Protein AF-A0A0U1DYE2-F1 (afdb_monomer)

Sequence (151 aa):
MGVSQPLRLVVNPTIHADELERFEAEIVRGPGPEDCAIWTGAIGGDGYPRFWVRRDGGDRIMLRGNRYALAAARPGVPLEPWERALHGCDNPVCVRVSTPGEVGLLHLVTGSQRDNMQMMGRSRRGGGPRTDSSPAGDARAVARPGERGRR

Solvent-accessible surface area (backbone atoms only — not comparable to full-atom values): 9404 Å² total; per-residue (Å²): 132,84,77,83,72,56,67,70,35,70,30,41,73,79,86,39,38,73,58,50,52,60,54,55,75,32,51,51,66,50,95,50,96,73,47,57,23,35,55,69,61,53,65,43,99,86,52,34,34,48,39,79,45,68,58,94,86,51,72,78,43,80,39,50,33,44,54,47,35,59,12,55,77,32,65,72,42,68,35,51,45,73,56,35,71,38,60,66,64,74,49,66,39,41,43,35,64,52,59,94,86,70,79,81,75,43,32,33,40,81,39,45,67,68,52,50,54,52,50,29,52,74,71,65,66,56,72,72,85,77,79,77,80,70,75,82,81,80,81,76,82,78,86,79,86,87,86,89,87,90,132

pLDDT: mean 82.11, std 21.83, range [33.62, 98.62]

Foldseek 3Di:
DDDPQADWDADACVQCVVLVVVLVVQWDFDPDPQTFTFGNDDADPVRFAWGWDDPPNDDIDIDGLLLVLVNNVPHPDIDDRQKDFAAQVPHRRGNDQDDPPDDDRGGTDIDGPVVNVVSCVVVVVPDDPPPPPPDDDPPDDDDDDDDDDDD

Structure (mmCIF, N/CA/C/O backbone):
data_AF-A0A0U1DYE2-F1
#
_entry.id   AF-A0A0U1DYE2-F1
#
loop_
_atom_site.group_PDB
_atom_site.id
_atom_site.type_symbol
_atom_site.label_atom_id
_atom_site.label_alt_id
_atom_site.label_comp_id
_atom_site.label_asym_id
_atom_site.label_entity_id
_atom_site.label_seq_id
_atom_site.pdbx_PDB_ins_code
_atom_site.Cartn_x
_atom_site.Cartn_y
_atom_site.Cartn_z
_atom_site.occupancy
_atom_site.B_iso_or_equiv
_atom_site.auth_seq_id
_atom_site.auth_comp_id
_atom_site.auth_asym_id
_atom_site.auth_atom_id
_atom_site.pdbx_PDB_model_num
ATOM 1 N N . MET A 1 1 ? 24.684 -8.352 6.440 1.00 35.44 1 MET A N 1
ATOM 2 C CA . MET A 1 1 ? 23.707 -8.540 5.344 1.00 35.44 1 MET A CA 1
ATOM 3 C C . MET A 1 1 ? 22.925 -7.248 5.208 1.00 35.44 1 MET A C 1
ATOM 5 O O . MET A 1 1 ? 22.312 -6.836 6.184 1.00 35.44 1 MET A O 1
ATOM 9 N N . GLY A 1 2 ? 23.033 -6.554 4.074 1.00 39.25 2 GLY A N 1
ATOM 10 C CA . GLY A 1 2 ? 22.311 -5.299 3.864 1.00 39.25 2 GLY A CA 1
ATOM 11 C C . GLY A 1 2 ? 20.809 -5.559 3.871 1.00 39.25 2 GLY A C 1
ATOM 12 O O . GLY A 1 2 ? 20.327 -6.401 3.117 1.00 39.25 2 GLY A O 1
ATOM 13 N N . VAL A 1 3 ? 20.068 -4.878 4.742 1.00 48.50 3 VAL A N 1
ATOM 14 C CA . VAL A 1 3 ? 18.606 -4.874 4.660 1.00 48.50 3 VAL A CA 1
ATOM 15 C C . VAL A 1 3 ? 18.223 -4.246 3.322 1.00 48.50 3 VAL A C 1
ATOM 17 O O . VAL A 1 3 ? 18.550 -3.089 3.070 1.00 48.50 3 VAL A O 1
ATOM 20 N N . SER A 1 4 ? 17.587 -5.028 2.444 1.00 57.59 4 SER A N 1
ATOM 21 C CA . SER A 1 4 ? 17.041 -4.532 1.177 1.00 57.59 4 SER A CA 1
ATOM 22 C C . SER A 1 4 ? 16.177 -3.306 1.475 1.00 57.59 4 SER A C 1
ATOM 24 O O . SER A 1 4 ? 15.202 -3.393 2.231 1.00 57.59 4 SER A O 1
ATOM 26 N N . GLN A 1 5 ? 16.591 -2.142 0.972 1.00 62.53 5 GLN A N 1
ATOM 27 C CA . GLN A 1 5 ? 15.825 -0.920 1.164 1.00 62.53 5 GLN A CA 1
ATOM 28 C C . GLN A 1 5 ? 14.522 -1.026 0.367 1.00 62.53 5 GLN A C 1
ATOM 30 O O . GLN A 1 5 ? 14.533 -1.551 -0.750 1.00 62.53 5 GLN A O 1
ATOM 35 N N . PRO A 1 6 ? 13.391 -0.554 0.915 1.00 79.19 6 PRO A N 1
ATOM 36 C CA . PRO A 1 6 ? 12.143 -0.554 0.171 1.00 79.19 6 PRO A CA 1
ATOM 37 C C . PRO A 1 6 ? 12.299 0.258 -1.117 1.00 79.19 6 PRO A C 1
ATOM 39 O O . PRO A 1 6 ? 12.830 1.362 -1.096 1.00 79.19 6 PRO A O 1
ATOM 42 N N . LEU A 1 7 ? 11.829 -0.279 -2.239 1.00 87.44 7 LEU A N 1
ATOM 43 C CA . LEU A 1 7 ? 11.875 0.426 -3.518 1.00 87.44 7 LEU A CA 1
ATOM 44 C C . LEU A 1 7 ? 10.937 1.640 -3.500 1.00 87.44 7 LEU A C 1
ATOM 46 O O . LEU A 1 7 ? 9.851 1.586 -2.902 1.00 87.44 7 LEU A O 1
ATOM 50 N N . ARG A 1 8 ? 11.344 2.703 -4.203 1.00 94.56 8 ARG A N 1
ATOM 51 C CA . ARG A 1 8 ? 10.442 3.785 -4.608 1.00 94.56 8 ARG A CA 1
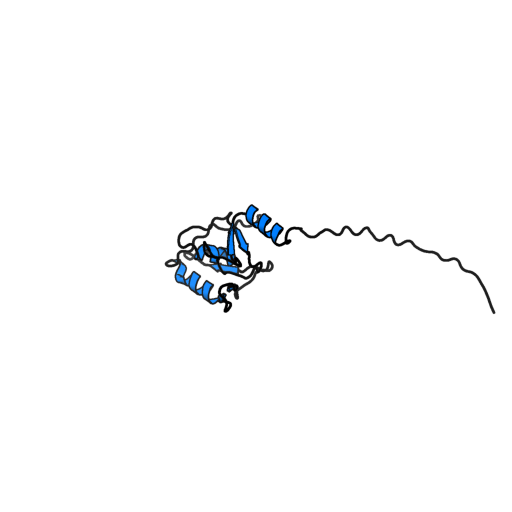ATOM 52 C C . ARG A 1 8 ? 9.424 3.198 -5.579 1.00 94.56 8 ARG A C 1
ATOM 54 O O . ARG A 1 8 ? 9.811 2.609 -6.586 1.00 94.56 8 ARG A O 1
ATOM 61 N N . LEU A 1 9 ? 8.141 3.315 -5.261 1.00 94.31 9 LEU A N 1
ATOM 62 C CA . LEU A 1 9 ? 7.081 2.586 -5.950 1.00 94.31 9 LEU A CA 1
ATOM 63 C C . LEU A 1 9 ? 6.050 3.550 -6.529 1.00 94.31 9 LEU A C 1
ATOM 65 O O . LEU A 1 9 ? 5.420 4.300 -5.795 1.00 94.31 9 LEU A O 1
ATOM 69 N N . VAL A 1 10 ? 5.845 3.483 -7.841 1.00 95.44 10 VAL A N 1
ATOM 70 C CA . VAL A 1 10 ? 4.728 4.144 -8.526 1.00 95.44 10 VAL A CA 1
ATOM 71 C C . VAL A 1 10 ? 3.803 3.067 -9.075 1.00 95.44 10 VAL A C 1
ATOM 73 O O . VAL A 1 10 ? 4.273 2.081 -9.655 1.00 95.44 10 VAL A O 1
ATOM 76 N N . VAL A 1 11 ? 2.497 3.255 -8.898 1.00 95.12 11 VAL A N 1
ATOM 77 C CA . VAL A 1 11 ? 1.463 2.453 -9.552 1.00 95.12 11 VAL A CA 1
ATOM 78 C C . VAL A 1 11 ? 0.611 3.396 -10.398 1.00 95.12 11 VAL A C 1
ATOM 80 O O . VAL A 1 11 ? 0.058 4.370 -9.892 1.00 95.12 11 VAL A O 1
ATOM 83 N N . ASN A 1 12 ? 0.572 3.150 -11.706 1.00 94.88 12 ASN A N 1
ATOM 84 C CA . ASN A 1 12 ? -0.264 3.881 -12.647 1.00 94.88 12 ASN A CA 1
ATOM 85 C C . ASN A 1 12 ? -1.372 2.925 -13.116 1.00 94.88 12 ASN A C 1
ATOM 87 O O . ASN A 1 12 ? -1.037 1.861 -13.634 1.00 94.88 12 ASN A O 1
ATOM 91 N N . PRO A 1 13 ? -2.658 3.271 -12.952 1.00 94.31 13 PRO A N 1
ATOM 92 C CA . PRO A 1 13 ? -3.755 2.352 -13.229 1.00 94.31 13 PRO A CA 1
ATOM 93 C C . PRO A 1 13 ? -3.924 1.996 -14.705 1.00 94.31 13 PRO A C 1
ATOM 95 O O . PRO A 1 13 ? -4.497 0.961 -15.014 1.00 94.31 13 PRO A O 1
ATOM 98 N N . THR A 1 14 ? -3.405 2.819 -15.615 1.00 94.94 14 THR A N 1
ATOM 99 C CA . THR A 1 14 ? -3.441 2.553 -17.055 1.00 94.94 14 THR A CA 1
ATOM 100 C C . THR A 1 14 ? -2.247 1.713 -17.495 1.00 94.94 14 THR A C 1
ATOM 102 O O . THR A 1 14 ? -2.413 0.760 -18.244 1.00 94.94 14 THR A O 1
ATOM 105 N N . ILE A 1 15 ? -1.041 2.037 -17.019 1.00 94.06 15 ILE A N 1
ATOM 106 C CA . ILE A 1 15 ? 0.185 1.319 -17.413 1.00 94.06 15 ILE A CA 1
ATOM 107 C C . ILE A 1 15 ? 0.277 -0.044 -16.710 1.00 94.06 15 ILE A C 1
ATOM 109 O O . ILE A 1 15 ? 0.779 -1.005 -17.280 1.00 94.06 15 ILE A O 1
ATOM 113 N N . HIS A 1 16 ? -0.203 -0.138 -15.468 1.00 94.69 16 HIS A N 1
ATOM 114 C CA . HIS A 1 16 ? -0.111 -1.338 -14.632 1.00 94.69 16 HIS A CA 1
ATOM 115 C C . HIS A 1 16 ? -1.482 -2.001 -14.407 1.00 94.69 16 HIS A C 1
ATOM 117 O O . HIS A 1 16 ? -1.715 -2.567 -13.340 1.00 94.69 16 HIS A O 1
ATOM 123 N N . ALA A 1 17 ? -2.393 -1.925 -15.381 1.00 95.88 17 ALA A N 1
ATOM 124 C CA . ALA A 1 17 ? -3.747 -2.474 -15.262 1.00 95.88 17 ALA A CA 1
ATOM 125 C C . ALA A 1 17 ? -3.743 -3.972 -14.893 1.00 95.88 17 ALA A C 1
ATOM 127 O O . ALA A 1 17 ? -4.322 -4.349 -13.877 1.00 95.88 17 ALA A O 1
ATOM 128 N N . ASP A 1 18 ? -2.986 -4.799 -15.619 1.00 95.56 18 ASP A N 1
ATOM 129 C CA . ASP A 1 18 ? -2.870 -6.246 -15.358 1.00 95.56 18 ASP A CA 1
ATOM 130 C C . ASP A 1 18 ? -2.256 -6.558 -13.980 1.00 95.56 18 ASP A C 1
ATOM 132 O O . ASP A 1 18 ? -2.502 -7.594 -13.362 1.00 95.56 18 ASP A O 1
ATOM 136 N N . GLU A 1 19 ? -1.388 -5.674 -13.485 1.00 95.50 19 GLU A N 1
ATOM 137 C CA . GLU A 1 19 ? -0.790 -5.789 -12.156 1.00 95.50 19 GLU A CA 1
ATOM 138 C C . GLU A 1 19 ? -1.841 -5.535 -11.071 1.00 95.50 19 GLU A C 1
ATOM 140 O O . GLU A 1 19 ? -1.931 -6.309 -10.119 1.00 95.50 19 GLU A O 1
ATOM 145 N N . LEU A 1 20 ? -2.658 -4.494 -11.249 1.00 97.25 20 LEU A N 1
ATOM 146 C CA . LEU A 1 20 ? -3.756 -4.154 -10.351 1.00 97.25 20 LEU A CA 1
ATOM 147 C C . LEU A 1 20 ? -4.846 -5.219 -10.350 1.00 97.25 20 LEU A C 1
ATOM 149 O O . LEU A 1 20 ? -5.300 -5.598 -9.278 1.00 97.25 20 LEU A O 1
ATOM 153 N N . GLU A 1 21 ? -5.229 -5.736 -11.515 1.00 98.12 21 GLU A N 1
ATOM 154 C CA . GLU A 1 21 ? -6.246 -6.784 -11.619 1.00 98.12 21 GLU A CA 1
ATOM 155 C C . GLU A 1 21 ? -5.819 -8.044 -10.857 1.00 98.12 21 GLU A C 1
ATOM 157 O O . GLU A 1 21 ? -6.563 -8.549 -10.017 1.00 98.12 21 GLU A O 1
ATOM 162 N N . ARG A 1 22 ? -4.577 -8.505 -11.063 1.00 97.88 22 ARG A N 1
ATOM 163 C CA . ARG A 1 22 ? -4.028 -9.640 -10.303 1.00 97.88 22 ARG A CA 1
ATOM 164 C C . ARG A 1 22 ? -3.928 -9.355 -8.811 1.00 97.88 22 ARG A C 1
ATOM 166 O O . ARG A 1 22 ? -4.060 -10.278 -8.016 1.00 97.88 22 ARG A O 1
ATOM 173 N N . PHE A 1 23 ? -3.622 -8.117 -8.429 1.00 98.12 23 PHE A N 1
ATOM 174 C CA . PHE A 1 23 ? -3.564 -7.742 -7.022 1.00 98.12 23 PHE A CA 1
ATOM 175 C C . PHE A 1 23 ? -4.957 -7.791 -6.389 1.00 98.12 23 PHE A C 1
ATOM 177 O O . PHE A 1 23 ? -5.117 -8.388 -5.333 1.00 98.12 23 PHE A O 1
ATOM 184 N N . GLU A 1 24 ? -5.961 -7.217 -7.049 1.00 98.12 24 GLU A N 1
ATOM 185 C CA . GLU A 1 24 ? -7.347 -7.169 -6.580 1.00 98.12 24 GLU A CA 1
ATOM 186 C C . GLU A 1 24 ? -8.017 -8.544 -6.517 1.00 98.12 24 GLU A C 1
ATOM 188 O O . GLU A 1 24 ? -8.796 -8.802 -5.599 1.00 98.12 24 GLU A O 1
ATOM 193 N N . ALA A 1 25 ? -7.669 -9.453 -7.432 1.00 98.31 25 ALA A N 1
ATOM 194 C CA . ALA A 1 25 ? -8.155 -10.833 -7.427 1.00 98.31 25 ALA A CA 1
ATOM 195 C C . ALA A 1 25 ? -7.757 -11.624 -6.163 1.00 98.31 25 ALA A C 1
ATOM 197 O O . ALA A 1 25 ? -8.406 -12.609 -5.824 1.00 98.31 25 ALA A O 1
ATOM 198 N N . GLU A 1 26 ? -6.718 -11.181 -5.451 1.00 98.38 26 GLU A N 1
ATOM 199 C CA . GLU A 1 26 ? -6.199 -11.801 -4.226 1.00 98.38 26 GLU A CA 1
ATOM 200 C C . GLU A 1 26 ? -6.708 -11.108 -2.949 1.00 98.38 26 GLU A C 1
ATOM 202 O O . GLU A 1 26 ? -6.105 -11.239 -1.879 1.00 98.38 26 GLU A O 1
ATOM 207 N N . ILE A 1 27 ? -7.781 -10.312 -3.043 1.00 98.62 27 ILE A N 1
ATOM 208 C CA . ILE A 1 27 ? -8.318 -9.541 -1.918 1.00 98.62 27 ILE A CA 1
ATOM 209 C C . ILE A 1 27 ? -9.741 -9.977 -1.585 1.00 98.62 27 ILE A C 1
ATOM 211 O O . ILE A 1 27 ? -10.683 -9.753 -2.344 1.00 98.62 27 ILE A O 1
ATOM 215 N N . VAL A 1 28 ? -9.922 -10.479 -0.365 1.00 98.38 28 VAL A N 1
ATOM 216 C CA . VAL A 1 28 ? -11.242 -10.732 0.224 1.00 98.38 28 VAL A CA 1
ATOM 217 C C . VAL A 1 28 ? -11.612 -9.578 1.149 1.00 98.38 28 VAL A C 1
ATOM 219 O O . VAL A 1 28 ? -10.912 -9.293 2.119 1.00 98.38 28 VAL A O 1
ATOM 222 N N . ARG A 1 29 ? -12.725 -8.900 0.866 1.00 97.75 29 ARG A N 1
ATOM 223 C CA . ARG A 1 29 ? -13.216 -7.764 1.661 1.00 97.75 29 ARG A CA 1
ATOM 224 C C . ARG A 1 29 ? -14.266 -8.235 2.660 1.00 97.75 29 ARG A C 1
ATOM 226 O O . ARG A 1 29 ? -15.154 -9.002 2.294 1.00 97.75 29 ARG A O 1
ATOM 233 N N . GLY A 1 30 ? -14.158 -7.781 3.908 1.00 92.62 30 GLY A N 1
ATOM 234 C CA . GLY A 1 30 ? -15.220 -8.000 4.887 1.00 92.62 30 GLY A CA 1
ATOM 235 C C . GLY A 1 30 ? -16.516 -7.263 4.512 1.00 92.62 30 GLY A C 1
ATOM 236 O O . GLY A 1 30 ? -16.487 -6.342 3.692 1.00 92.62 30 GLY A O 1
ATOM 237 N N . PRO A 1 31 ? -17.663 -7.685 5.070 1.00 92.56 31 PRO A N 1
ATOM 238 C CA . PRO A 1 31 ? -18.979 -7.144 4.721 1.00 92.56 31 PRO A CA 1
ATOM 239 C C . PRO A 1 31 ? -19.221 -5.709 5.217 1.00 92.56 31 PRO A C 1
ATOM 241 O O . PRO A 1 31 ? -20.094 -5.020 4.691 1.00 92.56 31 PRO A O 1
ATOM 244 N N . GLY A 1 32 ? -18.500 -5.271 6.248 1.00 91.75 32 GLY A N 1
ATOM 245 C CA . GLY A 1 32 ? -18.667 -3.982 6.902 1.00 91.75 32 GLY A CA 1
ATOM 246 C C . GLY A 1 32 ? -17.740 -2.886 6.367 1.00 91.75 32 GLY A C 1
ATOM 247 O O . GLY A 1 32 ? -16.644 -3.153 5.868 1.00 91.75 32 GLY A O 1
ATOM 248 N N . PRO A 1 33 ? -18.134 -1.611 6.528 1.00 88.12 33 PRO A N 1
ATOM 249 C CA . PRO A 1 33 ? -17.336 -0.478 6.081 1.00 88.12 33 PRO A CA 1
ATOM 250 C C . PRO A 1 33 ? -16.030 -0.323 6.859 1.00 88.12 33 PRO A C 1
ATOM 252 O O . PRO A 1 33 ? -15.127 0.290 6.316 1.00 88.12 33 PRO A O 1
ATOM 255 N N . GLU A 1 34 ? -15.890 -0.876 8.065 1.00 91.56 34 GLU A N 1
ATOM 256 C CA . GLU A 1 34 ? -14.649 -0.826 8.859 1.00 91.56 34 GLU A CA 1
ATOM 257 C C . GLU A 1 34 ? -13.830 -2.122 8.777 1.00 91.56 34 GLU A C 1
ATOM 259 O O . GLU A 1 34 ? -12.766 -2.228 9.391 1.00 91.56 34 GLU A O 1
ATOM 264 N N . ASP A 1 35 ? -14.296 -3.113 8.015 1.00 95.44 35 ASP A N 1
ATOM 265 C CA . ASP A 1 35 ? -13.634 -4.408 7.956 1.00 95.44 35 ASP A CA 1
ATOM 266 C C . ASP A 1 35 ? -12.344 -4.362 7.135 1.00 95.44 35 ASP A C 1
ATOM 268 O O . ASP A 1 35 ? -12.160 -3.560 6.209 1.00 95.44 35 ASP A O 1
ATOM 272 N N . CYS A 1 36 ? -11.439 -5.282 7.476 1.00 97.75 36 CYS A N 1
ATOM 273 C CA . CYS A 1 36 ? -10.206 -5.495 6.731 1.00 97.75 36 CYS A CA 1
ATOM 274 C C . CYS A 1 36 ? -10.495 -5.936 5.288 1.00 97.75 36 CYS A C 1
ATOM 276 O O . CYS A 1 36 ? -11.468 -6.638 5.003 1.00 97.75 36 CYS A O 1
ATOM 278 N N . ALA A 1 37 ? -9.566 -5.603 4.394 1.00 98.19 37 ALA A N 1
ATOM 279 C CA . ALA A 1 37 ? -9.427 -6.262 3.102 1.00 98.19 37 ALA A CA 1
ATOM 280 C C . ALA A 1 37 ? -8.232 -7.215 3.199 1.00 98.19 37 ALA A C 1
ATOM 282 O O . ALA A 1 37 ? -7.100 -6.768 3.377 1.00 98.19 37 ALA A O 1
ATOM 283 N N . ILE A 1 38 ? -8.490 -8.517 3.189 1.00 98.38 38 ILE A N 1
ATOM 284 C CA . ILE A 1 38 ? -7.522 -9.568 3.497 1.00 98.38 38 ILE A CA 1
ATOM 285 C C . ILE A 1 38 ? -6.857 -10.054 2.217 1.00 98.38 38 ILE A C 1
ATOM 287 O O . ILE A 1 38 ? -7.535 -10.484 1.288 1.00 98.38 38 ILE A O 1
ATOM 291 N N . TRP A 1 39 ? -5.528 -10.018 2.205 1.00 98.62 39 TRP A N 1
ATOM 292 C CA . TRP A 1 39 ? -4.719 -10.651 1.171 1.00 98.62 39 TRP A CA 1
ATOM 293 C C . TRP A 1 39 ? -4.764 -12.180 1.288 1.00 98.62 39 TRP A C 1
ATOM 295 O O . TRP A 1 39 ? -4.473 -12.719 2.358 1.00 98.62 39 TRP A O 1
ATOM 305 N N . THR A 1 40 ? -5.067 -12.869 0.189 1.00 98.38 40 THR A N 1
ATOM 306 C CA . THR A 1 40 ? -5.137 -14.341 0.112 1.00 98.38 40 THR A CA 1
ATOM 307 C C . THR A 1 40 ? -3.979 -14.988 -0.635 1.00 98.38 40 THR A C 1
ATOM 309 O O . THR A 1 40 ? -3.809 -16.203 -0.550 1.00 98.38 40 THR A O 1
ATOM 312 N N . GLY A 1 41 ? -3.161 -14.191 -1.327 1.00 97.44 41 GLY A N 1
ATOM 313 C CA . GLY A 1 41 ? -2.001 -14.685 -2.058 1.00 97.44 41 GLY A CA 1
ATOM 314 C C . GLY A 1 41 ? -0.841 -15.085 -1.139 1.00 97.44 41 GLY A C 1
ATOM 315 O O . GLY A 1 41 ? -0.989 -15.345 0.054 1.00 97.44 41 GLY A O 1
ATOM 316 N N . ALA A 1 42 ? 0.383 -15.084 -1.671 1.00 97.75 42 ALA A N 1
ATOM 317 C CA . ALA A 1 42 ? 1.550 -15.504 -0.896 1.00 97.75 42 ALA A CA 1
ATOM 318 C C . ALA A 1 42 ? 1.825 -14.603 0.322 1.00 97.75 42 ALA A C 1
ATOM 320 O O . ALA A 1 42 ? 1.765 -13.374 0.236 1.00 97.75 42 ALA A O 1
ATOM 321 N N . ILE A 1 43 ? 2.203 -15.220 1.444 1.00 97.38 43 ILE A N 1
ATOM 322 C CA . ILE A 1 43 ? 2.529 -14.557 2.713 1.00 97.38 43 ILE A CA 1
ATOM 323 C C . ILE A 1 43 ? 3.954 -14.953 3.114 1.00 97.38 43 ILE A C 1
ATOM 325 O O . ILE A 1 43 ? 4.349 -16.112 3.003 1.00 97.38 43 ILE A O 1
ATOM 329 N N . GLY A 1 44 ? 4.761 -13.979 3.537 1.00 94.19 44 GLY A N 1
ATOM 330 C CA . GLY A 1 44 ? 6.119 -14.242 4.018 1.00 94.19 44 GLY A CA 1
ATOM 331 C C . GLY A 1 44 ? 6.125 -14.809 5.437 1.00 94.19 44 GLY A C 1
ATOM 332 O O . GLY A 1 44 ? 5.167 -14.634 6.180 1.00 94.19 44 GLY A O 1
ATOM 333 N N . GLY A 1 45 ? 7.244 -15.403 5.863 1.00 94.19 45 GLY A N 1
ATOM 334 C CA . GLY A 1 45 ? 7.396 -15.903 7.241 1.00 94.19 45 GLY A CA 1
ATOM 335 C C . GLY A 1 45 ? 7.277 -14.829 8.336 1.00 94.19 45 GLY A C 1
ATOM 336 O O . GLY A 1 45 ? 7.130 -15.160 9.504 1.00 94.19 45 GLY A O 1
ATOM 337 N N . ASP A 1 46 ? 7.307 -13.546 7.968 1.00 92.06 46 ASP A N 1
ATOM 338 C CA . ASP A 1 46 ? 7.049 -12.403 8.850 1.00 92.06 46 ASP A CA 1
ATOM 339 C C . ASP A 1 46 ? 5.567 -11.978 8.896 1.00 92.06 46 ASP A C 1
ATOM 341 O O . ASP A 1 46 ? 5.249 -10.938 9.468 1.00 92.06 46 ASP A O 1
ATOM 345 N N . GLY A 1 47 ? 4.666 -12.747 8.275 1.00 95.00 47 GLY A N 1
ATOM 346 C CA . GLY A 1 47 ? 3.219 -12.523 8.288 1.00 95.00 47 GLY A CA 1
ATOM 347 C C . GLY A 1 47 ? 2.712 -11.476 7.294 1.00 95.00 47 GLY A C 1
ATOM 348 O O . GLY A 1 47 ? 1.517 -11.201 7.270 1.00 95.00 47 GLY A O 1
ATOM 349 N N . TYR A 1 48 ? 3.586 -10.892 6.466 1.00 96.31 48 TYR A N 1
ATOM 350 C CA . TYR A 1 48 ? 3.194 -9.846 5.516 1.00 96.31 48 TYR A CA 1
ATOM 351 C C . TYR A 1 48 ? 2.956 -10.376 4.091 1.00 96.31 48 TYR A C 1
ATOM 353 O O . TYR A 1 48 ? 3.714 -11.242 3.630 1.00 96.31 48 TYR A O 1
ATOM 361 N N . PRO A 1 49 ? 1.995 -9.784 3.350 1.00 97.88 49 PRO A N 1
ATOM 362 C CA . PRO A 1 49 ? 1.715 -10.094 1.950 1.00 97.88 49 PRO A CA 1
ATOM 363 C C . PRO A 1 49 ? 2.937 -9.986 1.038 1.00 97.88 49 PRO A C 1
ATOM 365 O O . PRO A 1 49 ? 3.724 -9.037 1.144 1.00 97.88 49 PRO A O 1
ATOM 368 N N . ARG A 1 50 ? 3.055 -10.916 0.091 1.00 97.75 50 ARG A N 1
ATOM 369 C CA . ARG A 1 50 ? 4.084 -10.965 -0.952 1.00 97.75 50 ARG A CA 1
ATOM 370 C C . ARG A 1 50 ? 3.419 -10.917 -2.310 1.00 97.75 50 ARG A C 1
ATOM 372 O O . ARG A 1 50 ? 2.655 -11.804 -2.669 1.00 97.75 50 ARG A O 1
ATOM 379 N N . PHE A 1 51 ? 3.746 -9.878 -3.063 1.00 97.31 51 PHE A N 1
ATOM 380 C CA . PHE A 1 51 ? 3.200 -9.653 -4.384 1.00 97.31 51 PHE A CA 1
ATOM 381 C C . PHE A 1 51 ? 4.335 -9.509 -5.388 1.00 97.31 51 PHE A C 1
ATOM 383 O O . PHE A 1 51 ? 5.204 -8.650 -5.238 1.00 97.31 51 PHE A O 1
ATOM 390 N N . TRP A 1 52 ? 4.355 -10.378 -6.393 1.00 95.94 52 TRP A N 1
ATOM 391 C CA . TRP A 1 52 ? 5.368 -10.328 -7.437 1.00 95.94 52 TRP A CA 1
ATOM 392 C C . TRP A 1 52 ? 4.861 -9.567 -8.651 1.00 95.94 52 TRP A C 1
ATOM 394 O O . TRP A 1 52 ? 3.781 -9.840 -9.186 1.00 95.94 52 TRP A O 1
ATOM 404 N N . VAL A 1 53 ? 5.700 -8.649 -9.110 1.00 94.25 53 VAL A N 1
ATOM 405 C CA . VAL A 1 53 ? 5.467 -7.842 -10.300 1.00 94.25 53 VAL A CA 1
ATOM 406 C C . VAL A 1 53 ? 6.598 -8.041 -11.290 1.00 94.25 53 VAL A C 1
ATOM 408 O O . VAL A 1 53 ? 7.731 -8.350 -10.915 1.00 94.25 53 VAL A O 1
ATOM 411 N N . ARG A 1 54 ? 6.286 -7.865 -12.566 1.00 91.25 54 ARG A N 1
ATOM 412 C CA . ARG A 1 54 ? 7.261 -7.825 -13.647 1.00 91.25 54 ARG A CA 1
ATOM 413 C C . ARG A 1 54 ? 6.920 -6.608 -14.489 1.00 91.25 54 ARG A C 1
ATOM 415 O O . ARG A 1 54 ? 5.791 -6.509 -14.956 1.00 91.25 54 ARG A O 1
ATOM 422 N N . ARG A 1 55 ? 7.862 -5.682 -14.632 1.00 88.56 55 ARG A N 1
ATOM 423 C CA . ARG A 1 55 ? 7.672 -4.432 -15.379 1.00 88.56 55 ARG A CA 1
ATOM 424 C C . ARG A 1 55 ? 8.685 -4.373 -16.513 1.00 88.56 55 ARG A C 1
ATOM 426 O O . ARG A 1 55 ? 9.808 -4.844 -16.343 1.00 88.56 55 ARG A O 1
ATOM 433 N N . ASP A 1 56 ? 8.252 -3.873 -17.667 1.00 83.19 56 ASP A N 1
ATOM 434 C CA . ASP A 1 56 ? 9.081 -3.627 -18.858 1.00 83.19 56 ASP A CA 1
ATOM 435 C C . ASP A 1 56 ? 9.930 -4.829 -19.318 1.00 83.19 56 ASP A C 1
ATOM 437 O O . ASP A 1 56 ? 11.068 -4.687 -19.755 1.00 83.19 56 ASP A O 1
ATOM 441 N N . GLY A 1 57 ? 9.402 -6.052 -19.169 1.00 79.12 57 GLY A N 1
ATOM 442 C CA . GLY A 1 57 ? 10.112 -7.289 -19.527 1.00 79.12 57 GLY A CA 1
ATOM 443 C C . GLY A 1 57 ? 11.293 -7.655 -18.614 1.00 79.12 57 GLY A C 1
ATOM 444 O O . GLY A 1 57 ? 11.873 -8.732 -18.785 1.00 79.12 57 GLY A O 1
ATOM 445 N N . GLY A 1 58 ? 11.603 -6.823 -17.616 1.00 83.62 58 GLY A N 1
ATOM 446 C CA . GLY A 1 58 ? 12.697 -7.013 -16.667 1.00 83.62 58 GLY A CA 1
ATOM 447 C C . GLY A 1 58 ? 12.480 -8.163 -15.683 1.00 83.62 58 GLY A C 1
ATOM 448 O O . GLY A 1 58 ? 11.561 -8.977 -15.824 1.00 83.62 58 GLY A O 1
ATOM 449 N N . ASP A 1 59 ? 13.341 -8.234 -14.672 1.00 88.06 59 ASP A N 1
ATOM 450 C CA . ASP A 1 59 ? 13.269 -9.269 -13.645 1.00 88.06 59 ASP A CA 1
ATOM 451 C C . ASP A 1 59 ? 12.000 -9.167 -12.794 1.00 88.06 59 ASP A C 1
ATOM 453 O O . ASP A 1 59 ? 11.395 -8.106 -12.615 1.00 88.06 59 ASP A O 1
ATOM 457 N N . ARG A 1 60 ? 11.596 -10.308 -12.231 1.00 90.88 60 ARG A N 1
ATOM 458 C CA . ARG A 1 60 ? 10.479 -10.361 -11.289 1.00 90.88 60 ARG A CA 1
ATOM 459 C C . ARG A 1 60 ? 10.896 -9.734 -9.959 1.00 90.88 60 ARG A C 1
ATOM 461 O O . ARG A 1 60 ? 11.782 -10.246 -9.278 1.00 90.88 60 ARG A O 1
ATOM 468 N N . ILE A 1 61 ? 10.190 -8.689 -9.544 1.00 92.19 61 ILE A N 1
ATOM 469 C CA . ILE A 1 61 ? 10.419 -7.976 -8.286 1.00 92.19 61 ILE A CA 1
ATOM 470 C C . ILE A 1 61 ? 9.365 -8.417 -7.270 1.00 92.19 61 ILE A C 1
ATOM 472 O O . ILE A 1 61 ? 8.172 -8.444 -7.566 1.00 92.19 61 ILE A O 1
ATOM 476 N N . MET A 1 62 ? 9.797 -8.761 -6.057 1.00 94.06 62 MET A N 1
ATOM 477 C CA . MET A 1 62 ? 8.893 -9.017 -4.935 1.00 94.06 62 MET A CA 1
ATOM 478 C C . MET A 1 62 ? 8.637 -7.719 -4.169 1.00 94.06 62 MET A C 1
ATOM 480 O O . MET A 1 62 ? 9.567 -7.083 -3.673 1.00 94.06 62 MET A O 1
ATOM 484 N N . LEU A 1 63 ? 7.366 -7.356 -4.038 1.00 94.88 63 LEU A N 1
ATOM 485 C CA . LEU A 1 63 ? 6.883 -6.238 -3.241 1.00 94.88 63 LEU A CA 1
ATOM 486 C C . LEU A 1 63 ? 6.132 -6.763 -2.015 1.00 94.88 63 LEU A C 1
ATOM 488 O O . LEU A 1 63 ? 5.482 -7.810 -2.055 1.00 94.88 63 LEU A O 1
ATOM 492 N N . ARG A 1 64 ? 6.176 -6.009 -0.911 1.00 96.25 64 ARG A N 1
ATOM 493 C CA . ARG A 1 64 ? 5.205 -6.218 0.169 1.00 96.25 64 ARG A CA 1
ATOM 494 C C . ARG A 1 64 ? 3.844 -5.713 -0.306 1.00 96.25 64 ARG A C 1
ATOM 496 O O . ARG A 1 64 ? 3.751 -4.560 -0.727 1.00 96.25 64 ARG A O 1
ATOM 503 N N . GLY A 1 65 ? 2.806 -6.541 -0.209 1.00 97.19 65 GLY A N 1
ATOM 504 C CA . GLY A 1 65 ? 1.468 -6.190 -0.706 1.00 97.19 65 GLY A CA 1
ATOM 505 C C . GLY A 1 65 ? 0.869 -4.958 -0.018 1.00 97.19 65 GLY A C 1
ATOM 506 O O . GLY A 1 65 ? 0.215 -4.155 -0.668 1.00 97.19 65 GLY A O 1
ATOM 507 N N . ASN A 1 66 ? 1.193 -4.712 1.256 1.00 97.06 66 ASN A N 1
ATOM 508 C CA . ASN A 1 66 ? 0.757 -3.493 1.945 1.00 97.06 66 ASN A CA 1
ATOM 509 C C . ASN A 1 66 ? 1.353 -2.200 1.350 1.00 97.06 66 ASN A C 1
ATOM 511 O O . ASN A 1 66 ? 0.660 -1.195 1.217 1.00 97.06 66 ASN A O 1
ATOM 515 N N . ARG A 1 67 ? 2.625 -2.219 0.932 1.00 97.19 67 ARG A N 1
ATOM 516 C CA . ARG A 1 67 ? 3.236 -1.105 0.188 1.00 97.19 67 ARG A CA 1
ATOM 517 C C . ARG A 1 67 ? 2.614 -0.964 -1.192 1.00 97.19 67 ARG A C 1
ATOM 519 O O . ARG A 1 67 ? 2.422 0.156 -1.651 1.00 97.19 67 ARG A O 1
ATOM 526 N N . TYR A 1 68 ? 2.319 -2.089 -1.839 1.00 97.31 68 TYR A N 1
ATOM 527 C CA . TYR A 1 68 ? 1.666 -2.084 -3.138 1.00 97.31 68 TYR A CA 1
ATOM 528 C C . TYR A 1 68 ? 0.300 -1.398 -3.085 1.00 97.31 68 TYR A C 1
ATOM 530 O O . TYR A 1 68 ? 0.079 -0.448 -3.829 1.00 97.31 68 TYR A O 1
ATOM 538 N N . ALA A 1 69 ? -0.552 -1.789 -2.135 1.00 98.00 69 ALA A N 1
ATOM 539 C CA . ALA A 1 69 ? -1.857 -1.176 -1.918 1.00 98.00 69 ALA A CA 1
ATOM 540 C C . ALA A 1 69 ? -1.756 0.339 -1.684 1.00 98.00 69 ALA A C 1
ATOM 542 O O . ALA A 1 69 ? -2.463 1.117 -2.320 1.00 98.00 69 ALA A O 1
ATOM 543 N N . LEU A 1 70 ? -0.819 0.780 -0.834 1.00 97.69 70 LEU A N 1
ATOM 544 C CA . LEU A 1 70 ? -0.599 2.208 -0.582 1.00 97.69 70 LEU A CA 1
ATOM 545 C C . LEU A 1 70 ? -0.170 2.985 -1.823 1.00 97.69 70 LEU A C 1
ATOM 547 O O . LEU A 1 70 ? -0.534 4.152 -1.928 1.00 97.69 70 LEU A O 1
ATOM 551 N N . ALA A 1 71 ? 0.611 2.379 -2.720 1.00 97.06 71 ALA A N 1
ATOM 552 C CA . ALA A 1 71 ? 1.002 2.994 -3.985 1.00 97.06 71 ALA A CA 1
ATOM 553 C C . ALA A 1 71 ? -0.149 2.985 -5.009 1.00 97.06 71 ALA A C 1
ATOM 555 O O . ALA A 1 71 ? -0.352 3.977 -5.702 1.00 97.06 71 ALA A O 1
ATOM 556 N N . ALA A 1 72 ? -0.932 1.904 -5.068 1.00 97.00 72 ALA A N 1
ATOM 557 C CA . ALA A 1 72 ? -2.118 1.786 -5.918 1.00 97.00 72 ALA A CA 1
ATOM 558 C C . ALA A 1 72 ? -3.201 2.815 -5.559 1.00 97.00 72 ALA A C 1
ATOM 560 O O . ALA A 1 72 ? -3.821 3.396 -6.446 1.00 97.00 72 ALA A O 1
ATOM 561 N N . ALA A 1 73 ? -3.369 3.111 -4.268 1.00 96.19 73 ALA A N 1
ATOM 562 C CA . ALA A 1 73 ? -4.305 4.122 -3.777 1.00 96.19 73 ALA A CA 1
ATOM 563 C C . ALA A 1 73 ? -3.872 5.578 -4.052 1.00 96.19 73 ALA A C 1
ATOM 565 O O . ALA A 1 73 ? -4.637 6.501 -3.777 1.00 96.19 73 ALA A O 1
ATOM 566 N N . ARG A 1 74 ? -2.667 5.807 -4.599 1.00 94.00 74 ARG A N 1
ATOM 567 C CA . ARG A 1 74 ? -2.145 7.140 -4.959 1.00 94.00 74 ARG A CA 1
ATOM 568 C C . ARG A 1 74 ? -1.693 7.215 -6.432 1.00 94.00 74 ARG A C 1
ATOM 570 O O . ARG A 1 74 ? -0.514 7.433 -6.703 1.00 94.00 74 ARG A O 1
ATOM 577 N N . PRO A 1 75 ? -2.592 7.041 -7.417 1.00 90.12 75 PRO A N 1
ATOM 578 C CA . PRO A 1 75 ? -2.217 6.964 -8.830 1.00 90.12 75 PRO A CA 1
ATOM 579 C C . PRO A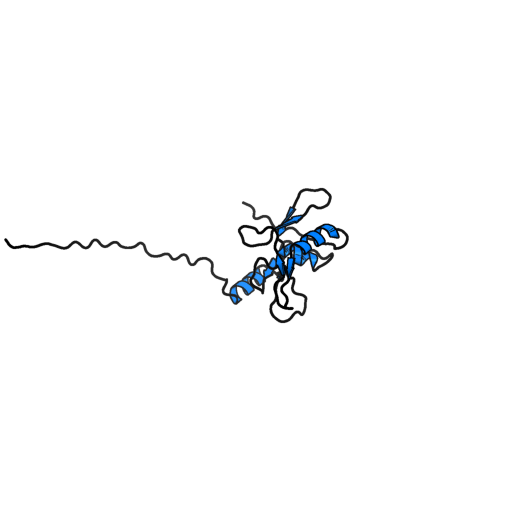 1 75 ? -1.247 8.068 -9.272 1.00 90.12 75 PRO A C 1
ATOM 581 O O . PRO A 1 75 ? -1.527 9.255 -9.130 1.00 90.12 75 PRO A O 1
ATOM 584 N N . GLY A 1 76 ? -0.086 7.671 -9.799 1.00 85.19 76 GLY A N 1
ATOM 585 C CA . GLY A 1 76 ? 0.934 8.602 -10.299 1.00 85.19 76 GLY A CA 1
ATOM 586 C C . GLY A 1 76 ? 1.771 9.323 -9.232 1.00 85.19 76 GLY A C 1
ATOM 587 O O . GLY A 1 76 ? 2.775 9.939 -9.584 1.00 85.19 76 GLY A O 1
ATOM 588 N N . VAL A 1 77 ? 1.435 9.203 -7.944 1.00 93.44 77 VAL A N 1
ATOM 589 C CA . VAL A 1 77 ? 2.245 9.735 -6.842 1.00 93.44 77 VAL A CA 1
ATOM 590 C C . VAL A 1 77 ? 3.151 8.623 -6.300 1.00 93.44 77 VAL A C 1
ATOM 592 O O . VAL A 1 77 ? 2.666 7.566 -5.900 1.00 93.44 77 VAL A O 1
ATOM 595 N N . PRO A 1 78 ? 4.475 8.814 -6.267 1.00 95.19 78 PRO A N 1
ATOM 596 C CA . PRO A 1 78 ? 5.384 7.820 -5.713 1.00 95.19 78 PRO A CA 1
ATOM 597 C C . PRO A 1 78 ? 5.143 7.561 -4.222 1.00 95.19 78 PRO A C 1
ATOM 599 O O . PRO A 1 78 ? 4.963 8.488 -3.436 1.00 95.19 78 PRO A O 1
ATOM 602 N N . LEU A 1 79 ? 5.192 6.288 -3.833 1.00 96.38 79 LEU A N 1
ATOM 603 C CA . LEU A 1 79 ? 5.458 5.860 -2.466 1.00 96.38 79 LEU A CA 1
ATOM 604 C C . LEU A 1 79 ? 6.974 5.747 -2.293 1.00 96.38 79 LEU A C 1
ATOM 606 O O . LEU A 1 79 ? 7.629 4.901 -2.913 1.00 96.38 79 LEU A O 1
ATOM 610 N N . GLU A 1 80 ? 7.536 6.585 -1.440 1.00 96.56 80 GLU A N 1
ATOM 611 C CA . GLU A 1 80 ? 8.971 6.683 -1.243 1.00 96.56 80 GLU A CA 1
ATOM 612 C C . GLU A 1 80 ? 9.531 5.514 -0.396 1.00 96.56 80 GLU A C 1
ATOM 614 O O . GLU A 1 80 ? 8.807 4.841 0.355 1.00 96.56 80 G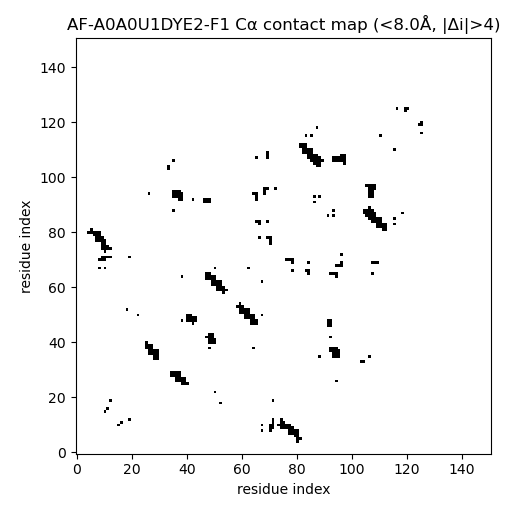LU A O 1
ATOM 619 N N . PRO A 1 81 ? 10.840 5.213 -0.503 1.00 94.69 81 PRO A N 1
ATOM 620 C CA . PRO A 1 81 ? 11.504 4.158 0.271 1.00 94.69 81 PRO A CA 1
ATOM 621 C C . PRO A 1 81 ? 11.355 4.279 1.793 1.00 94.69 81 PRO A C 1
ATOM 623 O O . PRO A 1 81 ? 11.264 3.271 2.499 1.00 94.69 81 PRO A O 1
ATOM 626 N N . TRP A 1 82 ? 11.358 5.510 2.309 1.00 92.75 82 TRP A N 1
ATOM 627 C CA . TRP A 1 82 ? 11.306 5.798 3.747 1.00 92.75 82 TRP A CA 1
ATOM 628 C C . TRP A 1 82 ? 9.885 5.808 4.315 1.00 92.75 82 TRP A C 1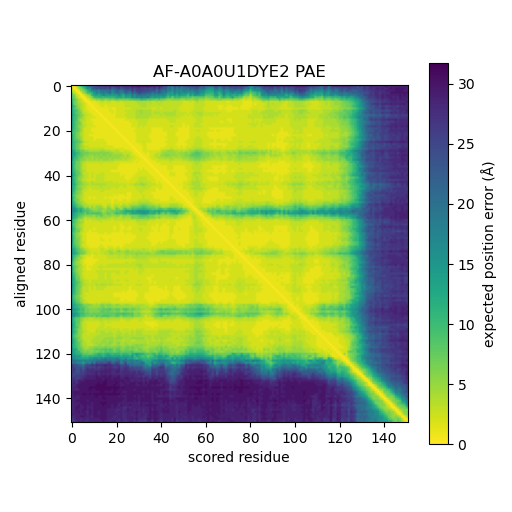
ATOM 630 O O . TRP A 1 82 ? 9.718 5.668 5.530 1.00 92.75 82 TRP A O 1
ATOM 640 N N . GLU A 1 83 ? 8.871 5.936 3.459 1.00 95.31 83 GLU A N 1
ATOM 641 C CA . GLU A 1 83 ? 7.470 5.840 3.850 1.00 95.31 83 GLU A CA 1
ATOM 642 C C . GLU A 1 83 ? 7.138 4.402 4.271 1.00 95.31 83 GLU A C 1
ATOM 644 O O . GLU A 1 83 ? 7.431 3.430 3.572 1.00 95.31 83 GLU A O 1
ATOM 649 N N . ARG A 1 84 ? 6.531 4.247 5.445 1.00 94.56 84 ARG A N 1
ATOM 650 C CA . ARG A 1 84 ? 6.143 2.965 6.037 1.00 94.56 84 ARG A CA 1
ATOM 651 C C . ARG A 1 84 ? 4.654 2.722 5.842 1.00 94.56 84 ARG A C 1
ATOM 653 O O . ARG A 1 84 ? 3.859 3.652 5.909 1.00 94.56 84 ARG A O 1
ATOM 660 N N . ALA A 1 85 ? 4.306 1.454 5.634 1.00 95.44 85 ALA A N 1
ATOM 661 C CA . ALA A 1 85 ? 2.930 0.983 5.666 1.00 95.44 85 ALA A CA 1
ATOM 662 C C . ALA A 1 85 ? 2.574 0.645 7.116 1.00 95.44 85 ALA A C 1
ATOM 664 O O . ALA A 1 85 ? 3.116 -0.315 7.665 1.00 95.44 85 ALA A O 1
ATOM 665 N N . LEU A 1 86 ? 1.740 1.470 7.742 1.00 95.38 86 LEU A N 1
ATOM 666 C CA . LEU A 1 86 ? 1.345 1.325 9.140 1.00 95.38 86 LEU A CA 1
ATOM 667 C C . LEU A 1 86 ? -0.054 0.726 9.207 1.00 95.38 86 LEU A C 1
ATOM 669 O O . LEU A 1 86 ? -0.929 1.171 8.471 1.00 95.38 86 LEU A O 1
ATOM 673 N N . HIS A 1 87 ? -0.256 -0.248 10.090 1.00 95.06 87 HIS A N 1
ATOM 674 C CA . HIS A 1 87 ? -1.562 -0.854 10.331 1.00 95.06 87 HIS A CA 1
ATOM 675 C C . HIS A 1 87 ? -2.172 -0.286 11.610 1.00 95.06 87 HIS A C 1
ATOM 677 O O . HIS A 1 87 ? -1.666 -0.580 12.688 1.00 95.06 87 HIS A O 1
ATOM 683 N N . GLY A 1 88 ? -3.280 0.450 11.511 1.00 93.25 88 GLY A N 1
ATOM 684 C CA . GLY A 1 88 ? -4.113 0.752 12.684 1.00 93.25 88 GLY A CA 1
ATOM 685 C C . GLY A 1 88 ? -4.977 -0.443 13.113 1.00 93.25 88 GLY A C 1
ATOM 686 O O . GLY A 1 88 ? -5.206 -0.652 14.299 1.00 93.25 88 GLY A O 1
ATOM 687 N N . CYS A 1 89 ? -5.374 -1.279 12.146 1.00 93.69 89 CYS A N 1
ATOM 688 C CA . CYS A 1 89 ? -6.163 -2.499 12.325 1.00 93.69 89 CYS A CA 1
ATOM 689 C C . CYS A 1 89 ? -5.358 -3.653 12.916 1.00 93.69 89 CYS A C 1
ATOM 691 O O . CYS A 1 89 ? -5.904 -4.722 13.177 1.00 93.69 89 CYS A O 1
ATOM 693 N N . ASP A 1 90 ? -4.045 -3.460 13.074 1.00 92.56 90 ASP A N 1
ATOM 694 C CA . ASP A 1 90 ? -3.184 -4.380 13.796 1.00 92.56 90 ASP A CA 1
ATOM 695 C C . ASP A 1 90 ? -3.093 -5.801 13.180 1.00 92.56 90 ASP A C 1
ATOM 697 O O . ASP A 1 90 ? -2.494 -6.700 13.776 1.00 92.56 90 ASP A O 1
ATOM 701 N N . ASN A 1 91 ? -3.589 -5.958 11.945 1.00 94.75 91 ASN A N 1
ATOM 702 C CA . ASN A 1 91 ? -3.645 -7.184 11.150 1.00 94.75 91 ASN A CA 1
ATOM 703 C C . ASN A 1 91 ? -2.677 -7.111 9.943 1.00 94.75 91 ASN A C 1
ATOM 705 O O . ASN A 1 91 ? -2.976 -6.398 8.981 1.00 94.75 91 ASN A O 1
ATOM 709 N N . PRO A 1 92 ? -1.545 -7.845 9.947 1.00 95.56 92 PRO A N 1
ATOM 710 C CA . PRO A 1 92 ? -0.474 -7.690 8.954 1.00 95.56 92 PRO A CA 1
ATOM 711 C C . PRO A 1 92 ? -0.847 -8.132 7.531 1.00 95.56 92 PRO A C 1
ATOM 713 O O . PRO A 1 92 ? -0.221 -7.669 6.577 1.00 95.56 92 PRO A O 1
ATOM 716 N N . VAL A 1 93 ? -1.864 -8.988 7.365 1.00 97.81 93 VAL A N 1
ATOM 717 C CA . VAL A 1 93 ? -2.350 -9.411 6.037 1.00 97.81 93 VAL A CA 1
ATOM 718 C C . VAL A 1 93 ? -3.378 -8.448 5.436 1.00 97.81 93 VAL A C 1
ATOM 720 O O . VAL A 1 93 ? -3.792 -8.631 4.293 1.00 97.81 93 VAL A O 1
ATOM 723 N N . CYS A 1 94 ? -3.788 -7.411 6.174 1.00 98.38 94 CYS A N 1
ATOM 724 C CA . CYS A 1 94 ? -4.711 -6.406 5.661 1.00 98.38 94 CYS A CA 1
ATOM 725 C C . CYS A 1 94 ? -4.038 -5.521 4.595 1.00 98.38 94 CYS A C 1
ATOM 727 O O . CYS A 1 94 ? -2.953 -4.978 4.801 1.00 98.38 94 CYS A O 1
ATOM 729 N N . VAL A 1 95 ? -4.702 -5.341 3.457 1.00 98.44 95 VAL A N 1
ATOM 730 C CA . VAL A 1 95 ? -4.279 -4.462 2.356 1.00 98.44 95 VAL A CA 1
ATOM 731 C C . VAL A 1 95 ? -5.246 -3.302 2.113 1.00 98.44 95 VAL A C 1
ATOM 733 O O . VAL A 1 95 ? -5.081 -2.547 1.160 1.00 98.44 95 VAL A O 1
ATOM 736 N N . ARG A 1 96 ? -6.237 -3.111 2.992 1.00 97.88 96 ARG A N 1
ATOM 737 C CA . ARG A 1 96 ? -7.160 -1.975 2.918 1.00 97.88 96 ARG A CA 1
ATOM 738 C C . ARG A 1 96 ? -6.416 -0.673 3.195 1.00 97.88 96 ARG A C 1
ATOM 740 O O . ARG A 1 96 ? -5.844 -0.516 4.269 1.00 97.88 96 ARG A O 1
ATOM 747 N N . VAL A 1 97 ? -6.466 0.273 2.263 1.00 97.56 97 VAL A N 1
ATOM 748 C CA . VAL A 1 97 ? -5.945 1.630 2.469 1.00 97.56 97 VAL A CA 1
ATOM 749 C C . VAL A 1 97 ? -7.027 2.503 3.082 1.00 97.56 97 VAL A C 1
ATOM 751 O O . VAL A 1 97 ? -8.152 2.516 2.594 1.00 97.56 97 VAL A O 1
ATOM 754 N N . SER A 1 98 ? -6.675 3.223 4.146 1.00 96.06 98 SER A N 1
ATOM 755 C CA . SER A 1 98 ? -7.580 4.203 4.752 1.00 96.06 98 SER A CA 1
ATOM 756 C C . SER A 1 98 ? -7.542 5.488 3.939 1.00 96.06 98 SER A C 1
ATOM 758 O O . SER A 1 98 ? -6.467 5.963 3.559 1.00 96.06 98 SER A O 1
ATOM 760 N N . THR A 1 99 ? -8.709 6.057 3.684 1.00 90.25 99 THR A N 1
ATOM 761 C CA . THR A 1 99 ? -8.843 7.301 2.925 1.00 90.25 99 THR A CA 1
ATOM 762 C C . THR A 1 99 ? -8.674 8.530 3.828 1.00 90.25 99 THR A C 1
ATOM 764 O O . THR A 1 99 ? -8.954 8.466 5.029 1.00 90.25 99 THR A O 1
ATOM 767 N N . PRO A 1 100 ? -8.194 9.675 3.302 1.00 85.38 100 PRO A N 1
ATOM 768 C CA . PRO A 1 100 ? -8.145 10.909 4.079 1.00 85.38 100 PRO A CA 1
ATOM 769 C C . PRO A 1 100 ? -9.536 11.295 4.600 1.00 85.38 100 PRO A C 1
ATOM 771 O O . PRO A 1 100 ? -10.480 11.406 3.825 1.00 85.38 100 PRO A O 1
ATOM 774 N N . GLY A 1 101 ? -9.650 11.522 5.910 1.00 82.19 101 GLY A N 1
ATOM 775 C CA . GLY A 1 101 ? -10.917 11.874 6.560 1.00 82.19 101 GLY A CA 1
ATOM 776 C C . GLY A 1 101 ? -11.762 10.682 7.017 1.00 82.19 101 GLY A C 1
ATOM 777 O O . GLY A 1 101 ? -12.788 10.900 7.657 1.00 82.19 101 GLY A O 1
ATOM 778 N N . GLU A 1 102 ? -11.334 9.444 6.751 1.00 86.62 102 GLU A N 1
ATOM 779 C CA . GLU A 1 102 ? -11.956 8.251 7.329 1.00 86.62 102 GLU A CA 1
ATOM 780 C C . GLU A 1 102 ? -11.848 8.297 8.861 1.00 86.62 102 GLU A C 1
ATOM 782 O O . GLU A 1 102 ? -10.770 8.503 9.429 1.00 86.62 102 GLU A O 1
ATOM 787 N N . VAL A 1 103 ? -12.993 8.151 9.524 1.00 83.56 103 VAL A N 1
ATOM 788 C CA . VAL A 1 103 ? -13.114 8.092 10.983 1.00 83.56 103 VAL A CA 1
ATOM 789 C C . VAL A 1 103 ? -13.333 6.643 11.407 1.00 83.56 103 VAL A C 1
ATOM 791 O O . VAL A 1 103 ? -13.934 5.877 10.662 1.00 83.56 103 VAL A O 1
ATOM 794 N N . GLY A 1 104 ? -12.856 6.270 12.596 1.00 86.88 104 GLY A N 1
ATOM 795 C CA . GLY A 1 104 ? -12.960 4.899 13.107 1.00 86.88 104 GLY A CA 1
ATOM 796 C C . GLY A 1 104 ? -11.646 4.123 13.010 1.00 86.88 104 GLY A C 1
ATOM 797 O O . GLY A 1 104 ? -10.563 4.684 13.221 1.00 86.88 104 GLY A O 1
ATOM 798 N N . LEU A 1 105 ? -11.736 2.815 12.750 1.00 90.25 105 LEU A N 1
ATOM 799 C CA . LEU A 1 105 ? -10.566 1.939 12.666 1.00 90.25 105 LEU A CA 1
ATOM 800 C C . LEU A 1 105 ? -9.780 2.189 11.370 1.00 90.25 105 LEU A C 1
ATOM 802 O O . LEU A 1 105 ? -10.188 1.778 10.287 1.00 90.25 105 LEU A O 1
ATOM 806 N N . LEU A 1 106 ? -8.604 2.804 11.489 1.00 93.69 106 LEU A N 1
ATOM 807 C CA . LEU A 1 106 ? -7.679 2.944 10.364 1.00 93.69 106 LEU A CA 1
ATOM 808 C C . LEU A 1 106 ? -7.037 1.595 10.020 1.00 93.69 106 LEU A C 1
ATOM 810 O O . LEU A 1 106 ? -6.617 0.855 10.904 1.00 93.69 106 LEU A O 1
ATOM 814 N N . HIS A 1 107 ? -6.889 1.300 8.733 1.00 96.00 107 HIS A N 1
ATOM 815 C CA . HIS A 1 107 ? -6.191 0.121 8.214 1.00 96.00 107 HIS A CA 1
ATOM 816 C C . HIS A 1 107 ? -4.772 0.499 7.800 1.00 96.00 107 HIS A C 1
ATOM 818 O O . HIS A 1 107 ? -3.975 0.858 8.667 1.00 96.00 107 HIS A O 1
ATOM 824 N N . LEU A 1 108 ? -4.437 0.451 6.509 1.00 96.94 108 LEU A N 1
ATOM 825 C CA . LEU A 1 108 ? -3.158 0.939 6.014 1.00 96.94 108 LEU A CA 1
ATOM 826 C C . LEU A 1 108 ? -3.163 2.456 5.903 1.00 96.94 108 LEU A C 1
ATOM 828 O O . LEU A 1 108 ? -4.006 3.043 5.224 1.00 96.94 108 LEU A O 1
ATOM 832 N N . VAL A 1 109 ? -2.161 3.069 6.521 1.00 95.75 109 VAL A N 1
ATOM 833 C CA . VAL A 1 109 ? -1.810 4.476 6.332 1.00 95.75 109 VAL A CA 1
ATOM 834 C C . VAL A 1 109 ? -0.319 4.598 6.065 1.00 95.75 109 VAL A C 1
ATOM 836 O O . VAL A 1 1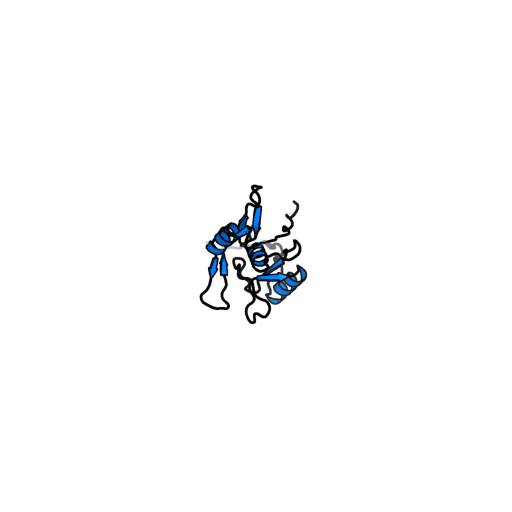09 ? 0.489 3.779 6.515 1.00 95.75 109 VAL A O 1
ATOM 839 N N . THR A 1 110 ? 0.061 5.632 5.323 1.00 95.62 110 THR A N 1
ATOM 840 C CA . THR A 1 110 ? 1.470 5.990 5.177 1.00 95.62 110 THR A CA 1
ATOM 841 C C . THR A 1 110 ? 1.955 6.780 6.377 1.00 95.62 110 THR A C 1
ATOM 843 O O . THR A 1 110 ? 1.271 7.690 6.835 1.00 95.62 110 THR A O 1
ATOM 846 N N . GLY A 1 111 ? 3.162 6.480 6.847 1.00 93.94 111 GLY A N 1
ATOM 847 C CA . GLY A 1 111 ? 3.812 7.276 7.882 1.00 93.94 111 GLY A CA 1
ATOM 848 C C . GLY A 1 111 ? 5.315 7.060 7.943 1.00 93.94 111 GLY A C 1
ATOM 849 O O . GLY A 1 111 ? 5.903 6.317 7.157 1.00 93.94 111 GLY A O 1
ATOM 850 N N . SER A 1 112 ? 5.960 7.724 8.888 1.00 93.44 112 SER A N 1
ATOM 851 C CA . SER A 1 112 ? 7.388 7.585 9.153 1.00 93.44 112 SER A CA 1
ATOM 852 C C . SER A 1 112 ? 7.689 6.413 10.097 1.00 93.44 112 SER A C 1
ATOM 854 O O . SER A 1 112 ? 6.806 5.816 10.717 1.00 93.44 112 SER A O 1
ATOM 856 N N . GLN A 1 113 ? 8.976 6.093 10.265 1.00 89.88 113 GLN A N 1
ATOM 857 C CA . GLN A 1 113 ? 9.408 5.161 11.313 1.00 89.88 113 GLN A CA 1
ATOM 858 C C . GLN A 1 113 ? 9.062 5.685 12.717 1.00 89.88 113 GLN A C 1
ATOM 860 O O . GLN A 1 113 ? 8.694 4.891 13.580 1.00 89.88 113 GLN A O 1
ATOM 865 N N . ARG A 1 114 ? 9.099 7.006 12.932 1.00 91.00 114 ARG A N 1
ATOM 866 C CA . ARG A 1 114 ? 8.678 7.627 14.193 1.00 91.00 114 ARG A CA 1
ATOM 867 C C . ARG A 1 114 ? 7.193 7.375 14.462 1.00 91.00 114 ARG A C 1
ATOM 869 O O . ARG A 1 114 ? 6.847 7.009 15.582 1.00 91.00 114 ARG A O 1
ATOM 876 N N . ASP A 1 115 ? 6.343 7.514 13.448 1.00 90.62 115 ASP A N 1
ATOM 877 C CA . ASP A 1 115 ? 4.897 7.272 13.571 1.00 90.62 115 ASP A CA 1
ATOM 8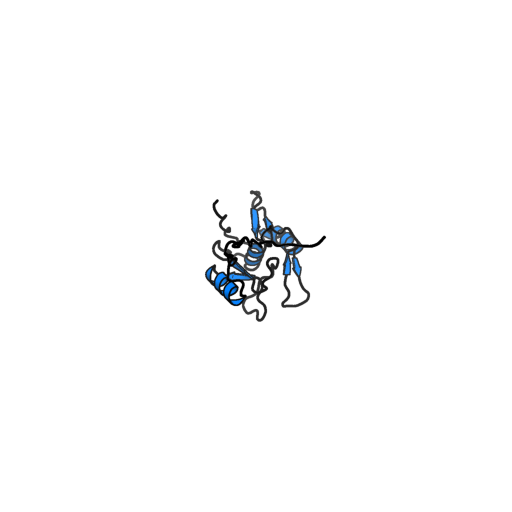78 C C . ASP A 1 115 ? 4.611 5.799 13.876 1.00 90.62 115 ASP A C 1
ATOM 880 O O . ASP A 1 115 ? 3.817 5.493 14.764 1.00 90.62 115 ASP A O 1
ATOM 884 N N . ASN A 1 116 ? 5.348 4.883 13.233 1.00 87.44 116 ASN A N 1
ATOM 885 C CA . ASN A 1 116 ? 5.297 3.458 13.560 1.00 87.44 116 ASN A CA 1
ATOM 886 C C . ASN A 1 116 ? 5.612 3.203 15.040 1.00 87.44 116 ASN A C 1
ATOM 888 O O . ASN A 1 116 ? 4.879 2.492 15.719 1.00 87.44 116 ASN A O 1
ATOM 892 N N . MET A 1 117 ? 6.688 3.798 15.564 1.00 86.62 117 MET A N 1
ATOM 893 C CA . MET A 1 117 ? 7.066 3.625 16.970 1.00 86.62 117 MET A CA 1
ATOM 894 C C . MET A 1 117 ? 6.012 4.191 17.929 1.00 86.62 117 MET A C 1
ATOM 896 O O . MET A 1 117 ? 5.739 3.581 18.963 1.00 86.62 117 MET A O 1
ATOM 900 N N . GLN A 1 118 ? 5.384 5.319 17.587 1.00 86.19 118 GLN A N 1
ATOM 901 C CA . GLN A 1 118 ? 4.288 5.883 18.380 1.00 86.19 118 GLN A CA 1
ATOM 902 C C . GLN A 1 118 ? 3.059 4.968 18.384 1.00 86.19 118 GLN A C 1
ATOM 904 O O . GLN A 1 118 ? 2.483 4.730 19.446 1.00 86.1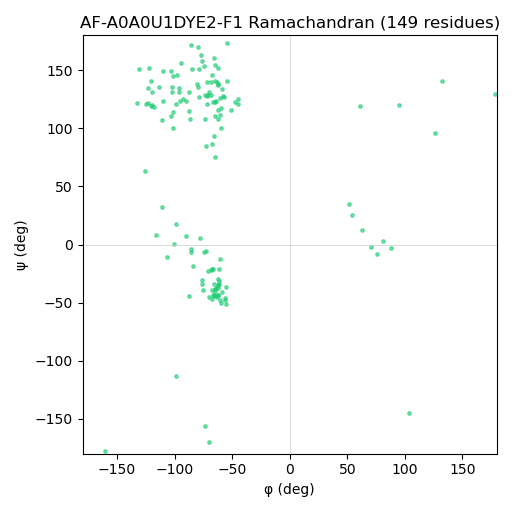9 118 GLN A O 1
ATOM 909 N N . MET A 1 119 ? 2.681 4.424 17.225 1.00 81.50 119 MET A N 1
ATOM 910 C CA . MET A 1 119 ? 1.566 3.483 17.096 1.00 81.50 119 MET A CA 1
ATOM 911 C C . MET A 1 119 ? 1.836 2.197 17.888 1.00 81.50 119 MET A C 1
ATOM 913 O O . MET A 1 119 ? 1.001 1.785 18.685 1.00 81.50 119 MET A O 1
ATOM 917 N N . MET A 1 120 ? 3.047 1.640 17.791 1.00 81.62 120 MET A N 1
ATOM 918 C CA . MET A 1 120 ? 3.472 0.482 18.587 1.00 81.62 120 MET A CA 1
ATOM 919 C C . MET A 1 120 ? 3.394 0.746 20.096 1.00 81.62 120 MET A C 1
ATOM 921 O O . MET A 1 120 ? 2.954 -0.123 20.851 1.00 81.62 120 MET A O 1
ATOM 925 N N . GLY A 1 121 ? 3.799 1.940 20.544 1.00 76.81 121 GLY A N 1
ATOM 926 C CA . GLY A 1 121 ? 3.687 2.350 21.945 1.00 76.81 121 GLY A CA 1
ATOM 927 C C . GLY A 1 121 ? 2.235 2.415 22.428 1.00 76.81 121 GLY A C 1
ATOM 928 O O . GLY A 1 121 ? 1.926 1.912 23.506 1.00 76.81 121 GLY A O 1
ATOM 929 N N . ARG A 1 122 ? 1.328 2.969 21.610 1.00 73.44 122 ARG A N 1
ATOM 930 C CA . ARG A 1 122 ? 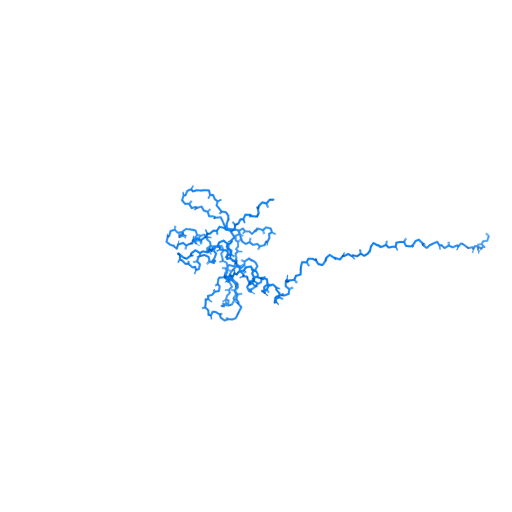-0.113 3.054 21.915 1.00 73.44 122 ARG A CA 1
ATOM 931 C C . ARG A 1 122 ? -0.777 1.679 21.960 1.00 73.44 122 ARG A C 1
ATOM 933 O O . ARG A 1 122 ? -1.514 1.397 22.900 1.00 73.44 122 ARG A O 1
ATOM 940 N N . SER A 1 123 ? -0.453 0.806 21.009 1.00 65.94 123 SER A N 1
ATOM 941 C CA . SER A 1 123 ? -0.994 -0.557 20.928 1.00 65.94 123 SER A CA 1
ATOM 942 C C . SER A 1 123 ? -0.335 -1.539 21.909 1.00 65.94 123 SER A C 1
ATOM 944 O O . SER A 1 123 ? -0.608 -2.734 21.848 1.00 65.94 123 SER A O 1
ATOM 946 N N . ARG A 1 124 ? 0.562 -1.073 22.801 1.00 70.38 124 ARG A N 1
ATOM 947 C CA . ARG A 1 124 ? 1.360 -1.903 23.734 1.00 70.38 124 ARG A CA 1
ATOM 948 C C . ARG A 1 124 ? 2.161 -3.018 23.048 1.00 70.38 124 ARG A C 1
ATOM 950 O O . ARG A 1 124 ? 2.520 -4.012 23.669 1.00 70.38 124 ARG A O 1
ATOM 957 N N . ARG A 1 125 ? 2.478 -2.826 21.768 1.00 61.44 125 ARG A N 1
ATOM 958 C CA . ARG A 1 125 ? 3.371 -3.686 20.979 1.00 61.44 125 ARG A CA 1
ATOM 959 C C . ARG A 1 125 ? 4.840 -3.286 21.149 1.00 61.44 125 ARG A C 1
ATOM 961 O O . ARG A 1 125 ? 5.736 -3.941 20.626 1.00 61.44 125 ARG A O 1
ATOM 968 N N . GLY A 1 126 ? 5.093 -2.176 21.842 1.00 51.00 126 GLY A N 1
ATOM 969 C CA . GLY A 1 126 ? 6.424 -1.748 22.247 1.00 51.00 126 GLY A CA 1
ATOM 970 C C . GLY A 1 126 ? 6.961 -2.602 23.394 1.00 51.00 126 GLY A C 1
ATOM 971 O O . GLY A 1 126 ? 6.308 -2.756 24.420 1.00 51.00 126 GLY A O 1
ATOM 972 N N . GLY A 1 127 ? 8.175 -3.114 23.221 1.00 55.44 127 GLY A N 1
ATOM 973 C CA . GLY A 1 127 ? 8.840 -3.998 24.171 1.00 55.44 127 GLY A CA 1
ATOM 974 C C . GLY A 1 127 ? 9.272 -5.251 23.437 1.00 55.44 127 GLY A C 1
ATOM 975 O O . GLY A 1 127 ? 8.475 -6.162 23.244 1.00 55.44 127 GLY A O 1
ATOM 976 N N . GLY A 1 128 ? 10.530 -5.284 22.991 1.00 51.59 128 GLY A N 1
ATOM 977 C CA . GLY A 1 128 ? 11.132 -6.539 22.544 1.00 51.59 128 GLY A CA 1
ATOM 978 C C . GLY A 1 128 ? 11.028 -7.608 23.640 1.00 51.59 128 GLY A C 1
ATOM 979 O O . GLY A 1 128 ? 10.615 -7.291 24.762 1.00 51.59 128 GLY A O 1
ATOM 980 N N . PRO A 1 129 ? 11.407 -8.863 23.347 1.00 44.75 129 PRO A N 1
ATOM 981 C CA . PRO A 1 129 ? 11.434 -9.911 24.357 1.00 44.75 129 PRO A CA 1
ATOM 982 C C . PRO A 1 129 ? 12.086 -9.364 25.626 1.00 44.75 129 PRO A C 1
ATOM 984 O O . PRO A 1 129 ? 13.220 -8.879 25.582 1.00 44.75 129 PRO A O 1
ATOM 987 N N . ARG A 1 130 ? 11.358 -9.379 26.750 1.00 44.69 130 ARG A N 1
ATOM 988 C CA . ARG A 1 130 ? 12.025 -9.247 28.040 1.00 44.69 130 ARG A CA 1
ATOM 989 C C . ARG A 1 130 ? 12.910 -10.478 28.088 1.00 44.69 130 ARG A C 1
ATOM 991 O O . ARG A 1 130 ? 12.380 -11.579 28.153 1.00 44.69 130 ARG A O 1
ATOM 998 N N . THR A 1 131 ? 14.218 -10.301 27.946 1.00 43.09 131 THR A N 1
ATOM 999 C CA . THR A 1 131 ? 15.158 -11.354 28.305 1.00 43.09 131 THR A CA 1
ATOM 1000 C C . THR A 1 131 ? 14.901 -11.603 29.780 1.00 43.09 131 THR A C 1
ATOM 1002 O O . THR A 1 131 ? 15.277 -10.793 30.629 1.00 43.09 131 THR A O 1
ATOM 1005 N N . ASP A 1 132 ? 14.148 -12.649 30.080 1.00 39.97 132 ASP A N 1
ATOM 1006 C CA . ASP A 1 132 ? 14.082 -13.216 31.402 1.00 39.97 132 ASP A CA 1
ATOM 1007 C C . ASP A 1 132 ? 15.461 -13.813 31.665 1.00 39.97 132 ASP A C 1
ATOM 1009 O O . ASP A 1 132 ? 15.751 -14.978 31.423 1.00 39.97 132 ASP A O 1
ATOM 1013 N N . SER A 1 133 ? 16.371 -12.981 32.158 1.00 43.69 133 SER A N 1
ATOM 1014 C CA . SER A 1 133 ? 17.517 -13.465 32.905 1.00 43.69 133 SER A CA 1
ATOM 1015 C C . SER A 1 133 ? 16.984 -14.102 34.193 1.00 43.69 133 SER A C 1
ATOM 1017 O O . SER A 1 133 ? 17.046 -13.515 35.271 1.00 43.69 133 SER A O 1
ATOM 1019 N N . SER A 1 134 ? 16.411 -15.303 34.077 1.00 37.97 134 SER A N 1
ATOM 1020 C CA . SER A 1 134 ? 16.234 -16.195 35.217 1.00 37.97 134 SER A CA 1
ATOM 1021 C C . SER A 1 134 ? 17.627 -16.442 35.811 1.00 37.97 134 SER A C 1
ATOM 1023 O O . SER A 1 134 ? 18.541 -16.801 35.060 1.00 37.97 134 SER A O 1
ATOM 1025 N N . PRO A 1 135 ? 17.844 -16.239 37.123 1.00 37.25 135 PRO A N 1
ATOM 1026 C CA . PRO A 1 135 ? 19.095 -16.625 37.753 1.00 37.25 135 PRO A CA 1
ATOM 1027 C C . PRO A 1 135 ? 19.240 -18.140 37.632 1.00 37.25 135 PRO A C 1
ATOM 1029 O O . PRO A 1 135 ? 18.270 -18.876 37.824 1.00 37.25 135 PRO A O 1
ATOM 1032 N N . ALA A 1 136 ? 20.448 -18.591 37.300 1.00 40.25 136 ALA A N 1
ATOM 1033 C CA . ALA A 1 136 ? 20.826 -19.993 37.340 1.00 40.25 136 ALA A CA 1
ATOM 1034 C C . ALA A 1 136 ? 20.321 -20.626 38.646 1.00 40.25 136 ALA A C 1
ATOM 1036 O O . ALA A 1 136 ? 20.565 -20.103 39.733 1.00 40.25 136 ALA A O 1
ATOM 1037 N N . GLY A 1 137 ? 19.566 -21.717 38.527 1.00 34.88 137 GLY A N 1
ATOM 1038 C CA . GLY A 1 137 ? 19.064 -22.451 39.678 1.00 34.88 137 GLY A CA 1
ATOM 1039 C C . GLY A 1 137 ? 20.224 -22.978 40.518 1.00 34.88 137 GLY A C 1
ATOM 1040 O O . GLY A 1 137 ? 20.930 -23.893 40.100 1.00 34.88 137 GLY A O 1
ATOM 1041 N N . ASP A 1 138 ? 20.390 -22.419 41.715 1.00 41.59 138 ASP A N 1
ATOM 1042 C CA . ASP A 1 138 ? 21.209 -22.985 42.782 1.00 41.59 138 ASP A CA 1
ATOM 1043 C C . ASP A 1 138 ? 20.576 -24.303 43.254 1.00 41.59 138 ASP A C 1
ATOM 1045 O O . ASP A 1 138 ? 19.713 -24.338 44.136 1.00 41.59 138 ASP A O 1
ATOM 1049 N N . ALA A 1 139 ? 21.017 -25.422 42.679 1.00 36.62 139 ALA A N 1
ATOM 1050 C CA . ALA A 1 139 ? 20.747 -26.745 43.224 1.00 36.62 139 ALA A CA 1
ATOM 1051 C C . ALA A 1 139 ? 21.594 -26.951 44.492 1.00 36.62 139 ALA A C 1
ATOM 1053 O O . ALA A 1 139 ? 22.684 -27.521 44.463 1.00 36.62 139 ALA A O 1
ATOM 1054 N N . ARG A 1 140 ? 21.086 -26.476 45.635 1.00 33.84 140 ARG A N 1
ATOM 1055 C CA . ARG A 1 140 ? 21.605 -26.856 46.953 1.00 33.84 140 ARG A CA 1
ATOM 1056 C C . ARG A 1 140 ? 21.362 -28.349 47.179 1.00 33.84 140 ARG A C 1
ATOM 1058 O O . ARG A 1 140 ? 20.229 -28.781 47.380 1.00 33.84 140 ARG A O 1
ATOM 1065 N N . ALA A 1 141 ? 22.444 -29.122 47.186 1.00 38.28 141 ALA A N 1
ATOM 1066 C CA . ALA A 1 141 ? 22.469 -30.477 47.712 1.00 38.28 141 ALA A CA 1
ATOM 1067 C C . ALA A 1 141 ? 22.074 -30.458 49.198 1.00 38.28 141 ALA A C 1
ATOM 1069 O O . ALA A 1 141 ? 22.765 -29.863 50.025 1.00 38.28 141 ALA A O 1
ATOM 1070 N N . VAL A 1 142 ? 20.966 -31.114 49.543 1.00 38.91 14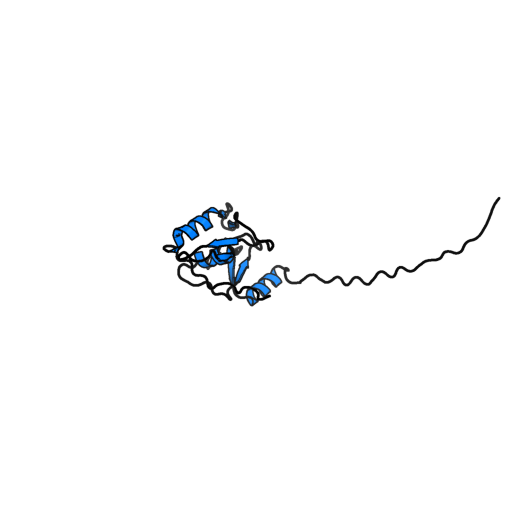2 VAL A N 1
ATOM 1071 C CA . VAL A 1 142 ? 20.603 -31.391 50.936 1.00 38.91 142 VAL A CA 1
ATOM 1072 C C . VAL A 1 142 ? 20.950 -32.845 51.224 1.00 38.91 142 VAL A C 1
ATOM 1074 O O . VAL A 1 142 ? 20.217 -33.764 50.863 1.00 38.91 142 VAL A O 1
ATOM 1077 N N . ALA A 1 143 ? 22.090 -33.043 51.881 1.00 34.66 143 ALA A N 1
ATOM 1078 C CA . ALA A 1 143 ? 22.408 -34.280 52.577 1.00 34.66 143 ALA A CA 1
ATOM 1079 C C . ALA A 1 143 ? 21.431 -34.478 53.750 1.00 34.66 143 ALA A C 1
ATOM 1081 O O . ALA A 1 143 ? 21.106 -33.521 54.456 1.00 34.66 143 ALA A O 1
ATOM 1082 N N . ARG A 1 144 ? 20.988 -35.717 53.997 1.00 36.12 144 ARG A N 1
ATOM 1083 C CA . ARG A 1 144 ? 20.337 -36.095 55.262 1.00 36.12 144 ARG A CA 1
ATOM 1084 C C . ARG A 1 144 ? 21.152 -37.196 55.953 1.00 36.12 144 ARG A C 1
ATOM 1086 O O . ARG A 1 144 ? 21.503 -38.167 55.284 1.00 36.12 144 ARG A O 1
ATOM 1093 N N . PRO A 1 145 ? 21.460 -37.058 57.255 1.00 38.66 145 PRO A N 1
ATOM 1094 C CA . PRO A 1 145 ? 22.161 -38.075 58.031 1.00 38.66 145 PRO A CA 1
ATOM 1095 C C . PRO A 1 145 ? 21.201 -39.195 58.460 1.00 38.66 145 PRO A C 1
ATOM 1097 O O . PRO A 1 145 ? 20.001 -38.968 58.626 1.00 38.66 145 PRO A O 1
ATOM 1100 N N . GLY A 1 146 ? 21.735 -40.408 58.616 1.00 35.78 146 GLY A N 1
ATOM 1101 C CA . GLY A 1 146 ? 20.990 -41.579 59.085 1.00 35.78 146 GLY A CA 1
ATOM 1102 C C . GLY A 1 146 ? 20.799 -41.627 60.604 1.00 35.78 146 GLY A C 1
ATOM 1103 O O . GLY A 1 146 ? 21.427 -40.860 61.324 1.00 35.78 146 GLY A O 1
ATOM 1104 N N . GLU A 1 147 ? 19.954 -42.561 61.068 1.00 33.62 147 GLU A N 1
ATOM 1105 C CA . GLU A 1 147 ? 20.306 -43.601 62.058 1.00 33.62 147 GLU A CA 1
ATOM 1106 C C . GLU A 1 147 ? 19.123 -44.527 62.455 1.00 33.62 147 GLU A C 1
ATOM 1108 O O . GLU A 1 147 ? 18.066 -44.074 62.876 1.00 33.62 147 GLU A O 1
ATOM 1113 N N . ARG A 1 148 ? 19.403 -45.843 62.372 1.00 37.81 148 ARG A N 1
ATOM 1114 C CA . ARG A 1 148 ? 19.067 -46.983 63.267 1.00 37.81 148 ARG A CA 1
ATOM 1115 C C . ARG A 1 148 ? 17.611 -47.407 63.587 1.00 37.81 148 ARG A C 1
ATOM 1117 O O . ARG A 1 148 ? 16.939 -46.806 64.415 1.00 37.81 148 ARG A O 1
ATOM 1124 N N . GLY A 1 149 ? 17.299 -48.661 63.209 1.00 33.62 149 GLY A N 1
ATOM 1125 C CA . GLY A 1 149 ? 17.121 -49.748 64.198 1.00 33.62 149 GLY A CA 1
ATOM 1126 C C . GLY A 1 149 ? 15.876 -50.659 64.102 1.00 33.62 149 GLY A C 1
ATOM 1127 O O . GLY A 1 149 ? 14.760 -50.162 63.997 1.00 33.62 149 GLY A O 1
ATOM 1128 N N . ARG A 1 150 ? 16.106 -51.969 64.357 1.00 36.56 150 ARG A N 1
ATOM 1129 C CA . ARG A 1 150 ? 15.195 -53.136 64.569 1.00 36.56 150 ARG A CA 1
ATOM 1130 C C . ARG A 1 150 ? 14.933 -53.949 63.281 1.00 36.56 150 ARG A C 1
ATOM 1132 O O . ARG A 1 150 ? 14.421 -53.395 62.322 1.00 36.56 150 ARG A O 1
ATOM 1139 N N . ARG A 1 151 ? 15.248 -55.245 63.178 1.00 37.56 151 ARG A N 1
ATOM 1140 C CA . ARG A 1 151 ? 15.384 -56.343 64.156 1.00 37.56 151 ARG A CA 1
ATOM 1141 C C . ARG A 1 151 ? 16.568 -57.245 63.825 1.00 37.56 151 ARG A C 1
ATOM 1143 O O . ARG A 1 151 ? 16.949 -57.266 62.637 1.00 37.56 151 ARG A O 1
#

Mean predicted aligned error: 10.57 Å

Secondary structure (DSSP, 8-state):
----PPPPB---TTTTHHHHHHHHTTEEEPSSTT--EEE-S-B-TTS-BEEEEE-TT-PEEEEEHHHHHHHHTSTTS-B-TT-EEEESS--TTB-PBPPTT--SS--EEEE-HHHHHHHHHHTT---------------------------

Radius of gyration: 25.19 Å; Cα contacts (8 Å, |Δi|>4): 205; chains: 1; bounding box: 43×68×84 Å

Organism: NCBI:txid451644